Protein AF-A0A356W2C8-F1 (afdb_monomer_lite)

InterPro domains:
  IPR036052 Tryptophan synthase beta chain-like, PALP domain superfamily [G3DSA:3.40.50.1100] (1-47)
  IPR036052 Tryptophan synthase beta chain-like, PALP domain superfamily [SSF53686] (3-50)

Secondary structure (DSSP, 8-state):
-HHHHHHHHTT----------S-SGGGTTTTT-HHHHHHTT---HHHHHHHH--

Radius of gyration: 15.57 Å; chains: 1; bounding box: 36×18×36 Å

Structure (mmCIF, N/CA/C/O backbone):
data_AF-A0A356W2C8-F1
#
_entry.id   AF-A0A356W2C8-F1
#
loop_
_atom_site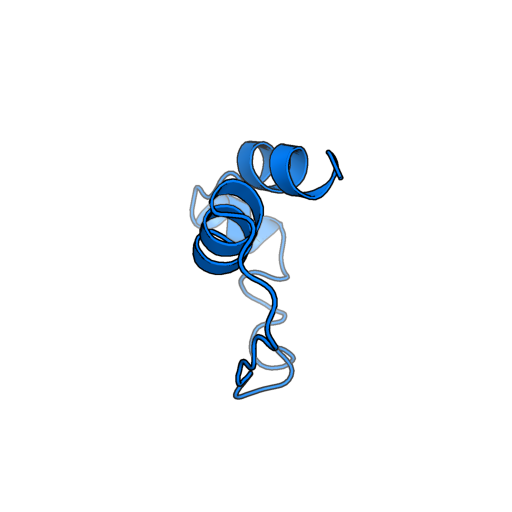.group_PDB
_atom_site.id
_atom_site.type_symbol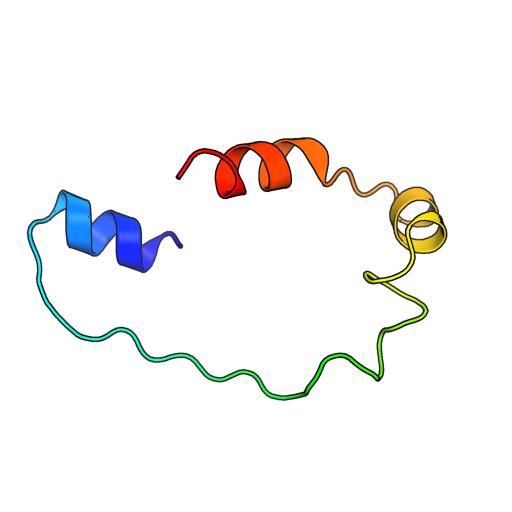
_atom_site.label_atom_id
_atom_site.label_alt_id
_atom_site.label_comp_id
_atom_site.label_asym_id
_atom_site.label_entity_id
_atom_site.label_seq_id
_atom_site.pdbx_PDB_ins_code
_atom_site.Cartn_x
_atom_site.Cartn_y
_atom_site.Cartn_z
_atom_site.occupancy
_atom_site.B_iso_or_equiv
_atom_site.auth_seq_id
_atom_site.auth_comp_id
_atom_site.auth_asym_id
_atom_site.auth_atom_id
_atom_site.pdbx_PDB_model_num
ATOM 1 N N . LEU A 1 1 ? -7.633 1.075 2.959 1.00 78.62 1 LEU A N 1
ATOM 2 C CA . LEU A 1 1 ? -8.582 2.032 3.589 1.00 78.62 1 LEU A CA 1
ATOM 3 C C . LEU A 1 1 ? -9.969 1.446 3.880 1.00 78.62 1 LEU A C 1
ATOM 5 O O . LEU A 1 1 ? -10.700 2.056 4.647 1.00 78.62 1 LEU A O 1
ATOM 9 N N . THR A 1 2 ? -10.351 0.298 3.306 1.00 89.38 2 THR A N 1
ATOM 10 C CA . THR A 1 2 ? -11.695 -0.297 3.450 1.00 89.38 2 THR A CA 1
ATOM 11 C C . THR A 1 2 ? -12.168 -0.413 4.900 1.00 89.38 2 THR A C 1
ATOM 13 O O . THR A 1 2 ? -13.200 0.156 5.224 1.00 89.38 2 THR A O 1
ATOM 16 N N . LEU A 1 3 ? -11.360 -1.000 5.790 1.00 92.38 3 LEU A N 1
ATOM 17 C CA . LEU A 1 3 ? -11.708 -1.134 7.210 1.00 92.38 3 LEU A CA 1
ATOM 18 C C . LEU A 1 3 ? -11.992 0.216 7.892 1.00 92.38 3 LEU A C 1
ATOM 20 O O . LEU A 1 3 ? -12.979 0.364 8.600 1.00 92.38 3 LEU A O 1
ATOM 24 N N . MET A 1 4 ? -11.146 1.224 7.661 1.00 93.12 4 MET A N 1
ATOM 25 C CA . MET A 1 4 ? -11.342 2.561 8.239 1.00 93.12 4 MET A CA 1
ATOM 26 C C . MET A 1 4 ? -12.621 3.224 7.711 1.00 93.12 4 MET A C 1
ATOM 28 O O . MET A 1 4 ? -13.316 3.901 8.467 1.00 93.12 4 MET A O 1
ATOM 32 N N . ARG A 1 5 ? -12.954 3.017 6.427 1.00 92.56 5 ARG A N 1
ATOM 33 C CA . ARG A 1 5 ? -14.218 3.492 5.843 1.00 92.56 5 ARG A CA 1
ATOM 34 C C . ARG A 1 5 ? -15.417 2.807 6.490 1.00 92.56 5 ARG A C 1
ATOM 36 O O . ARG A 1 5 ? -16.326 3.500 6.917 1.00 92.56 5 ARG A O 1
ATOM 43 N N . GLU A 1 6 ? -15.387 1.485 6.621 1.00 96.12 6 GLU A N 1
ATOM 44 C CA . GLU A 1 6 ? -16.458 0.716 7.266 1.00 96.12 6 GLU A CA 1
ATOM 45 C C . GLU A 1 6 ? -16.663 1.138 8.725 1.00 96.12 6 GLU A C 1
ATOM 47 O O . GLU A 1 6 ? -17.794 1.346 9.153 1.00 96.12 6 GLU A O 1
ATOM 52 N N . MET A 1 7 ? -15.575 1.332 9.481 1.00 96.94 7 MET A N 1
ATOM 53 C CA . MET A 1 7 ? -15.644 1.830 10.858 1.00 96.94 7 MET A CA 1
ATOM 54 C C . MET A 1 7 ? -16.309 3.205 10.933 1.00 96.94 7 MET A C 1
ATOM 56 O O . MET A 1 7 ? -17.184 3.414 11.772 1.00 96.94 7 MET A O 1
ATOM 60 N N . ARG A 1 8 ? -15.933 4.127 10.042 1.00 95.00 8 ARG A N 1
ATOM 61 C CA . ARG A 1 8 ? -16.540 5.459 9.963 1.00 95.00 8 ARG A CA 1
ATOM 62 C C . ARG A 1 8 ? -18.022 5.384 9.600 1.00 95.00 8 ARG A C 1
ATOM 64 O O . ARG A 1 8 ? -18.833 6.008 10.276 1.00 95.00 8 ARG A O 1
ATOM 71 N N . ASP A 1 9 ? -18.365 4.633 8.559 1.00 97.12 9 ASP A N 1
ATOM 72 C CA . ASP A 1 9 ? -19.736 4.527 8.051 1.00 97.12 9 ASP A CA 1
ATOM 73 C C . ASP A 1 9 ? -20.660 3.856 9.097 1.00 97.12 9 ASP A C 1
ATOM 75 O O . ASP A 1 9 ? -21.842 4.180 9.184 1.00 97.12 9 ASP A O 1
ATOM 79 N N . ALA A 1 10 ? -20.108 2.994 9.961 1.00 97.75 10 ALA A N 1
ATOM 80 C CA . ALA A 1 10 ? -20.798 2.387 11.101 1.00 97.75 10 ALA A CA 1
ATOM 81 C C . ALA A 1 10 ? -20.750 3.219 12.405 1.00 97.75 10 ALA A C 1
ATOM 83 O O . ALA A 1 10 ? -21.217 2.746 13.441 1.00 97.75 10 ALA A O 1
ATOM 84 N N . GLY A 1 11 ? -20.151 4.417 12.404 1.00 98.00 11 GLY A N 1
ATOM 85 C CA . GLY A 1 11 ? -20.003 5.254 13.605 1.00 98.00 11 GLY A CA 1
ATOM 86 C C . GLY A 1 11 ? -19.131 4.637 14.711 1.00 98.00 11 GLY A C 1
ATOM 87 O O . GLY A 1 11 ? -19.257 4.999 15.881 1.00 98.00 11 GLY A O 1
ATOM 88 N N . LYS A 1 12 ? -18.256 3.684 14.369 1.00 98.25 12 LYS A N 1
ATOM 89 C CA . LYS A 1 12 ? -17.440 2.921 15.319 1.00 98.25 12 LYS A CA 1
ATOM 90 C C . LYS A 1 12 ? -16.069 3.566 15.521 1.00 98.25 12 LYS A C 1
ATOM 92 O O . LYS A 1 12 ? -15.225 3.553 14.629 1.00 98.25 12 LYS A O 1
ATOM 97 N N . ALA A 1 13 ? -15.821 4.052 16.734 1.00 97.06 13 ALA A N 1
ATOM 98 C CA . ALA A 1 13 ? -14.513 4.561 17.139 1.00 97.06 13 ALA A CA 1
ATOM 99 C C . ALA A 1 13 ? -13.547 3.429 17.541 1.00 97.06 13 ALA A C 1
ATOM 101 O O . ALA A 1 13 ? -13.962 2.377 18.033 1.00 97.06 13 ALA A O 1
ATOM 102 N N . GLY A 1 14 ? -12.245 3.659 17.354 1.00 95.88 14 GLY A N 1
ATOM 103 C CA . GLY A 1 14 ? -11.179 2.746 17.765 1.00 95.88 14 GLY A CA 1
ATOM 104 C C . GLY A 1 14 ? -9.867 3.001 17.024 1.00 95.88 14 GLY A C 1
ATOM 105 O O . GLY A 1 14 ? -9.841 3.707 16.017 1.00 95.88 14 GLY A O 1
ATOM 106 N N . SER A 1 15 ? -8.779 2.412 17.520 1.00 96.19 15 SER A N 1
ATOM 107 C CA . SER A 1 15 ? -7.462 2.498 16.883 1.00 96.19 15 SER A CA 1
ATOM 108 C C . SER A 1 15 ? -7.312 1.451 15.783 1.00 96.19 15 SER A C 1
ATOM 110 O O . SER A 1 15 ? -7.693 0.295 15.962 1.00 96.19 15 SER A O 1
ATOM 112 N N . VAL A 1 16 ? -6.693 1.840 14.668 1.00 94.50 16 VAL A N 1
ATOM 113 C CA . VAL A 1 16 ? -6.250 0.911 13.623 1.00 94.50 16 VAL A CA 1
ATOM 114 C C . VAL A 1 16 ? -4.731 0.837 13.671 1.00 94.50 16 VAL A C 1
ATOM 116 O O . VAL A 1 16 ? -4.058 1.856 13.542 1.00 94.50 16 VAL A O 1
ATOM 119 N N . ALA A 1 17 ? -4.200 -0.367 13.856 1.00 95.44 17 ALA A N 1
ATOM 120 C CA . ALA A 1 17 ? -2.770 -0.635 13.807 1.00 95.44 17 ALA A CA 1
ATOM 121 C C . ALA A 1 17 ? -2.433 -1.410 12.530 1.00 95.44 17 ALA A C 1
ATOM 123 O O . ALA A 1 17 ? -3.206 -2.258 12.084 1.00 95.44 17 ALA A O 1
ATOM 124 N N . THR A 1 18 ? -1.274 -1.115 11.949 1.00 94.12 18 THR A N 1
ATOM 125 C CA . THR A 1 18 ? -0.727 -1.830 10.794 1.00 94.12 18 THR A CA 1
ATOM 126 C C . THR A 1 18 ? 0.770 -2.027 10.986 1.00 94.12 18 THR A C 1
ATOM 128 O O . THR A 1 18 ? 1.405 -1.280 11.730 1.00 94.12 18 THR A O 1
ATOM 131 N N . LEU A 1 19 ? 1.326 -3.024 10.307 1.00 94.81 19 LEU A N 1
ATOM 132 C CA . LEU A 1 19 ? 2.758 -3.290 10.264 1.00 94.81 19 LEU A CA 1
ATOM 133 C C . LEU A 1 19 ? 3.256 -3.069 8.837 1.00 94.81 19 LEU A C 1
ATOM 135 O O . LEU A 1 19 ? 2.646 -3.558 7.888 1.00 94.81 19 LEU A O 1
ATOM 139 N N . ILE A 1 20 ? 4.361 -2.342 8.703 1.00 94.56 20 ILE A N 1
ATOM 140 C CA . ILE A 1 20 ? 5.113 -2.221 7.455 1.00 94.56 20 ILE A CA 1
ATOM 141 C C . ILE A 1 20 ? 6.463 -2.888 7.703 1.00 94.56 20 ILE A C 1
ATOM 143 O O . ILE A 1 20 ? 7.144 -2.561 8.673 1.00 94.56 20 ILE A O 1
ATOM 147 N N . CYS A 1 21 ? 6.796 -3.875 6.875 1.00 93.81 21 CYS A N 1
ATOM 148 C CA . CYS A 1 21 ? 7.903 -4.795 7.135 1.00 93.81 21 CYS A CA 1
ATOM 149 C C . CYS A 1 21 ? 9.269 -4.283 6.656 1.00 93.81 21 CYS A C 1
ATOM 151 O O . CYS A 1 21 ? 10.289 -4.811 7.092 1.00 93.81 21 CYS A O 1
ATOM 153 N N . ASP A 1 22 ? 9.302 -3.286 5.772 1.00 94.69 22 ASP A N 1
ATOM 154 C CA . ASP A 1 22 ? 10.528 -2.673 5.258 1.00 94.69 22 ASP A CA 1
ATOM 155 C C . ASP A 1 22 ? 10.296 -1.203 4.852 1.00 94.69 22 ASP A C 1
ATOM 157 O O . ASP A 1 22 ? 9.156 -0.736 4.810 1.00 94.69 22 ASP A O 1
ATOM 161 N N . GLY A 1 23 ? 11.379 -0.456 4.614 1.00 93.50 23 GLY A N 1
ATOM 162 C CA . GLY A 1 23 ? 11.338 0.971 4.273 1.00 93.50 23 GLY A CA 1
ATOM 163 C C . GLY A 1 23 ? 11.129 1.278 2.785 1.00 93.50 23 GLY A C 1
ATOM 164 O O . GLY A 1 23 ? 11.014 2.449 2.418 1.00 93.50 23 GLY A O 1
ATOM 165 N N . GLY A 1 24 ? 11.046 0.262 1.922 1.00 93.75 24 GLY A N 1
ATOM 166 C CA . GLY A 1 24 ? 10.830 0.419 0.485 1.00 93.75 24 GLY A CA 1
ATOM 167 C C . GLY A 1 24 ? 12.093 0.633 -0.362 1.00 93.75 24 GLY A C 1
ATOM 168 O O . GLY A 1 24 ? 12.033 0.506 -1.586 1.00 93.75 24 GLY A O 1
ATOM 169 N N . GLU A 1 25 ? 13.253 0.903 0.241 1.00 96.69 25 GLU A N 1
ATOM 170 C CA . GLU A 1 25 ? 14.513 1.218 -0.454 1.00 96.69 25 GLU A CA 1
ATOM 171 C C . GLU A 1 25 ? 15.007 0.092 -1.375 1.00 96.69 25 GLU A C 1
ATOM 173 O O . GLU A 1 25 ? 15.714 0.329 -2.353 1.00 96.69 25 GLU A O 1
ATOM 178 N N . ARG A 1 26 ? 14.587 -1.143 -1.097 1.00 95.44 26 ARG A N 1
ATOM 179 C CA . ARG A 1 26 ? 14.904 -2.329 -1.901 1.00 95.44 26 ARG A CA 1
ATOM 180 C C . ARG A 1 26 ? 14.157 -2.378 -3.235 1.00 95.44 26 ARG A C 1
ATOM 182 O O . ARG A 1 26 ? 14.469 -3.236 -4.051 1.00 95.44 26 ARG A O 1
ATOM 189 N N . TYR A 1 27 ? 13.177 -1.500 -3.434 1.00 96.06 27 TYR A N 1
ATOM 190 C CA . TYR A 1 27 ? 12.256 -1.520 -4.570 1.00 96.06 27 TYR A CA 1
ATOM 191 C C . TYR A 1 27 ? 12.341 -0.251 -5.425 1.00 96.06 27 TYR A C 1
ATOM 193 O O . TYR A 1 27 ? 11.448 -0.006 -6.241 1.00 96.06 27 TYR A O 1
ATOM 201 N N . LEU A 1 28 ? 13.385 0.568 -5.244 1.00 97.25 28 LEU A N 1
ATOM 202 C CA . LEU A 1 28 ? 13.556 1.852 -5.938 1.00 97.25 28 LEU A CA 1
ATOM 203 C C . LEU A 1 28 ? 13.532 1.727 -7.469 1.00 97.25 28 LEU A C 1
ATOM 205 O O . LEU A 1 28 ? 13.084 2.639 -8.160 1.00 97.25 28 LEU A O 1
ATOM 209 N N . ASP A 1 29 ? 13.978 0.593 -7.996 1.00 97.06 2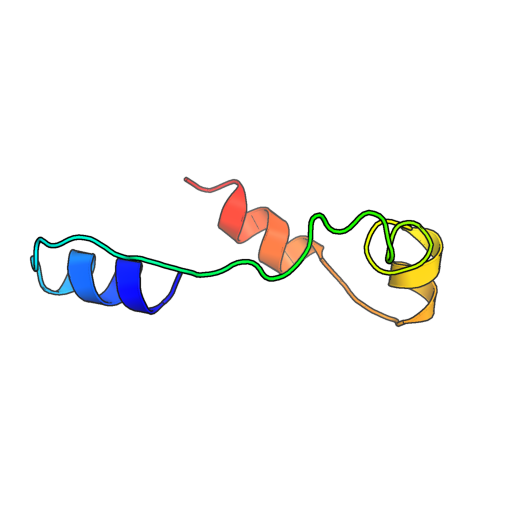9 ASP A N 1
ATOM 210 C CA . ASP A 1 29 ? 13.994 0.255 -9.418 1.00 97.06 29 ASP A CA 1
ATOM 211 C C . ASP A 1 29 ? 12.689 -0.396 -9.922 1.00 97.06 29 ASP A C 1
ATOM 213 O O . ASP A 1 29 ? 12.563 -0.647 -11.121 1.00 97.06 29 ASP A O 1
ATOM 217 N N . THR A 1 30 ? 11.704 -0.616 -9.040 1.00 96.50 30 THR A N 1
ATOM 218 C CA . THR A 1 30 ? 10.394 -1.212 -9.363 1.00 96.50 30 THR A CA 1
ATOM 219 C C . THR A 1 30 ? 9.249 -0.199 -9.255 1.00 96.50 30 THR A C 1
ATOM 221 O O . THR A 1 30 ? 9.205 0.749 -10.026 1.00 96.50 30 THR A O 1
ATOM 224 N N . TYR A 1 31 ? 8.308 -0.341 -8.318 1.00 94.06 31 TYR A N 1
ATOM 225 C CA . TYR A 1 31 ? 7.116 0.508 -8.214 1.00 94.06 31 TYR A CA 1
ATOM 226 C C . TYR A 1 31 ? 7.408 1.967 -7.806 1.00 94.06 31 TYR A C 1
ATOM 228 O O . TYR A 1 31 ? 6.499 2.793 -7.819 1.00 94.06 31 TYR A O 1
ATOM 236 N N . TYR A 1 32 ? 8.655 2.313 -7.472 1.00 94.06 32 TYR A N 1
ATOM 237 C CA . TYR A 1 32 ? 9.115 3.707 -7.373 1.00 94.06 32 TYR A CA 1
ATOM 238 C C . TYR A 1 32 ? 9.591 4.284 -8.717 1.00 94.06 32 TYR A C 1
ATOM 240 O O . TYR A 1 32 ? 9.715 5.500 -8.863 1.00 94.06 32 TYR A O 1
ATOM 248 N N . ASN A 1 33 ? 9.837 3.432 -9.711 1.00 97.19 33 ASN A N 1
ATOM 249 C CA . ASN A 1 33 ? 10.284 3.797 -11.044 1.00 97.19 33 ASN A CA 1
ATOM 250 C C . ASN A 1 33 ? 9.097 3.843 -12.021 1.00 97.19 33 ASN A C 1
ATOM 252 O O . ASN A 1 33 ? 8.469 2.833 -12.342 1.00 97.19 33 ASN A O 1
ATOM 256 N N . SER A 1 34 ? 8.820 5.033 -12.557 1.00 95.81 34 SER A N 1
ATOM 257 C CA . SER A 1 34 ? 7.713 5.239 -13.498 1.00 95.81 34 SER A CA 1
ATOM 258 C C . SER A 1 34 ? 7.833 4.445 -14.805 1.00 95.81 34 SER A C 1
ATOM 260 O O . SER A 1 34 ? 6.808 4.074 -1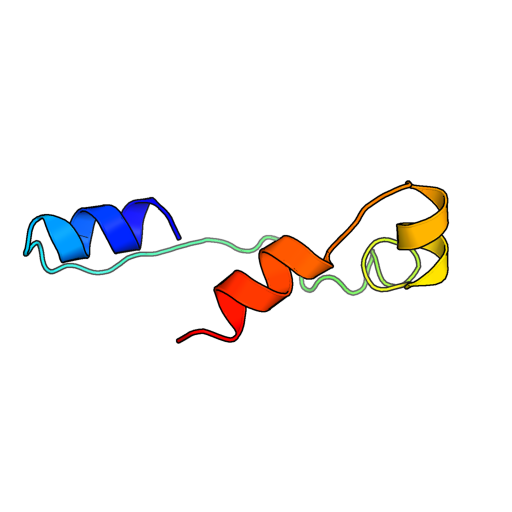5.375 1.00 95.81 34 SER A O 1
ATOM 262 N N . ASP A 1 35 ? 9.044 4.147 -15.278 1.00 97.62 35 ASP A N 1
ATOM 263 C CA . ASP A 1 35 ? 9.224 3.362 -16.502 1.00 97.62 35 ASP A CA 1
ATOM 264 C C . ASP A 1 35 ? 8.980 1.878 -16.250 1.00 97.62 35 ASP A C 1
ATOM 266 O O . ASP A 1 35 ? 8.364 1.210 -17.081 1.00 97.62 35 ASP A O 1
ATOM 270 N N . TRP A 1 36 ? 9.355 1.381 -15.069 1.00 98.12 36 TRP A N 1
ATOM 271 C CA . TRP A 1 36 ? 8.987 0.035 -14.642 1.00 98.12 36 TRP A CA 1
ATOM 272 C C . TRP A 1 36 ? 7.465 -0.105 -14.532 1.00 98.12 36 TRP A C 1
ATOM 274 O O . TRP A 1 36 ? 6.904 -1.048 -15.083 1.00 98.12 36 TRP A O 1
ATOM 284 N N . ILE A 1 37 ? 6.780 0.867 -13.916 1.00 97.44 37 ILE A N 1
ATOM 285 C CA . ILE A 1 37 ? 5.308 0.893 -13.812 1.00 97.44 37 ILE A CA 1
ATOM 286 C C . ILE A 1 37 ? 4.654 0.799 -15.199 1.00 97.44 37 ILE A C 1
ATOM 288 O O . ILE A 1 37 ? 3.775 -0.041 -15.408 1.00 97.44 37 ILE A O 1
ATOM 292 N N . LYS A 1 38 ? 5.108 1.616 -16.161 1.00 97.12 38 LYS A N 1
ATOM 293 C CA . LYS A 1 38 ? 4.619 1.568 -17.550 1.00 97.12 38 LY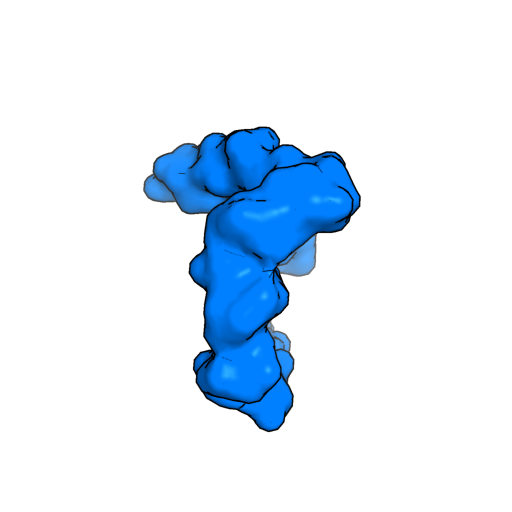S A CA 1
ATOM 294 C C . LYS A 1 38 ? 4.889 0.210 -18.195 1.00 97.12 38 LYS A C 1
ATOM 296 O O . LYS A 1 38 ? 4.002 -0.330 -18.848 1.00 97.12 38 LYS A O 1
ATOM 301 N N . ALA A 1 39 ? 6.084 -0.349 -17.999 1.00 98.06 39 ALA A N 1
ATOM 302 C CA . ALA A 1 39 ? 6.455 -1.656 -18.537 1.00 98.06 39 ALA A CA 1
ATOM 303 C C . ALA A 1 39 ? 5.603 -2.799 -17.954 1.00 98.06 39 ALA A C 1
ATOM 305 O O . ALA A 1 39 ? 5.337 -3.769 -18.658 1.00 98.06 39 ALA A O 1
ATOM 306 N N . GLN A 1 40 ? 5.131 -2.673 -16.707 1.00 98.12 40 GLN A N 1
ATOM 307 C CA . GLN A 1 40 ? 4.172 -3.607 -16.102 1.00 98.12 40 GLN A CA 1
ATOM 308 C C . GLN A 1 40 ? 2.717 -3.378 -16.555 1.00 98.12 40 GLN A C 1
ATOM 310 O O . GLN A 1 40 ? 1.834 -4.139 -16.167 1.00 98.12 40 GLN A O 1
ATOM 315 N N . GLY A 1 41 ? 2.437 -2.333 -17.345 1.00 97.62 41 GLY A N 1
ATOM 316 C CA . GLY A 1 41 ? 1.078 -1.988 -17.774 1.00 97.62 41 GLY A CA 1
ATOM 317 C C . GLY A 1 41 ? 0.174 -1.507 -16.633 1.00 97.62 41 GLY A C 1
ATOM 318 O O . GLY A 1 41 ? -1.046 -1.633 -16.724 1.00 97.62 41 GLY A O 1
ATOM 319 N N . LEU A 1 42 ? 0.755 -0.989 -15.548 1.00 97.44 42 LEU A N 1
ATOM 320 C CA . LEU A 1 42 ? 0.010 -0.529 -14.377 1.00 97.44 42 LEU A CA 1
ATOM 321 C C . LEU A 1 42 ? -0.413 0.936 -14.542 1.00 97.44 42 LEU A C 1
ATOM 323 O O . LEU A 1 42 ? 0.425 1.812 -14.753 1.00 97.44 42 LEU A O 1
ATOM 327 N N . ASP A 1 43 ? -1.709 1.211 -14.376 1.00 95.44 43 ASP A N 1
ATOM 328 C CA . ASP A 1 43 ? -2.247 2.572 -14.299 1.00 95.44 43 ASP A CA 1
ATOM 329 C C . ASP A 1 43 ? -2.531 2.967 -12.843 1.00 95.44 43 ASP A C 1
ATOM 331 O O . ASP A 1 43 ? -3.375 2.382 -12.159 1.00 95.44 43 ASP A O 1
ATOM 335 N N . LEU A 1 44 ? -1.814 3.987 -12.369 1.00 94.81 44 LEU A N 1
ATOM 336 C CA . LEU A 1 44 ? -1.958 4.521 -11.015 1.00 94.81 44 LEU A CA 1
ATOM 337 C C . LEU A 1 44 ? -2.981 5.661 -10.926 1.00 94.81 44 LEU A C 1
ATOM 339 O O . LEU A 1 44 ? -3.403 6.005 -9.819 1.00 94.81 44 LEU A O 1
ATOM 343 N N . ALA A 1 45 ? -3.387 6.253 -12.053 1.00 94.06 45 AL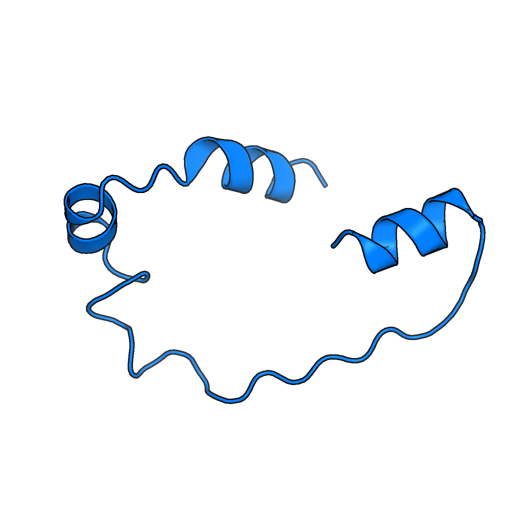A A N 1
ATOM 344 C CA . ALA A 1 45 ? -4.276 7.411 -12.090 1.00 94.06 45 ALA A CA 1
ATOM 345 C C . ALA A 1 45 ? -5.587 7.236 -11.293 1.00 94.06 45 ALA A C 1
ATOM 347 O O . ALA A 1 45 ? -5.890 8.132 -10.491 1.00 94.06 45 ALA A O 1
ATOM 348 N N . PRO A 1 46 ? -6.345 6.123 -11.413 1.00 92.69 46 PRO A N 1
ATOM 349 C CA . PRO A 1 46 ? -7.597 5.970 -10.668 1.00 92.69 46 PRO A CA 1
ATOM 350 C C . PRO A 1 46 ? -7.371 5.959 -9.149 1.00 92.69 46 PRO A C 1
ATOM 352 O O . PRO A 1 46 ? -8.118 6.586 -8.397 1.00 92.69 46 PRO A O 1
ATOM 355 N N . TYR A 1 47 ? -6.296 5.319 -8.688 1.00 91.06 47 TYR A N 1
ATOM 356 C CA . TYR A 1 47 ? -5.973 5.217 -7.264 1.00 91.06 47 TYR A CA 1
ATOM 357 C C . TYR A 1 47 ? -5.437 6.535 -6.696 1.00 91.06 47 TYR A C 1
ATOM 359 O O . TYR A 1 47 ? -5.795 6.928 -5.585 1.00 91.06 47 TYR A O 1
ATOM 367 N N . LEU A 1 48 ? -4.623 7.260 -7.471 1.00 91.88 48 LEU A N 1
ATOM 368 C CA . LEU A 1 48 ? -4.127 8.583 -7.087 1.00 91.88 48 LEU A CA 1
ATOM 369 C C . LEU A 1 48 ? -5.263 9.601 -6.961 1.00 91.88 48 LEU A C 1
ATOM 371 O O . LEU A 1 48 ? -5.230 10.429 -6.052 1.00 91.88 48 LEU A O 1
ATOM 375 N N . SER A 1 49 ? -6.265 9.539 -7.840 1.00 91.69 49 SER A N 1
ATOM 376 C CA . SER A 1 49 ? -7.455 10.390 -7.739 1.00 91.69 49 SER A CA 1
ATOM 377 C C . SER A 1 49 ? -8.203 10.142 -6.426 1.00 91.69 49 SER A C 1
ATOM 379 O O . SER A 1 49 ? -8.501 11.093 -5.705 1.00 91.69 49 SER A O 1
ATOM 381 N N . GLN A 1 50 ? -8.411 8.873 -6.063 1.00 87.25 50 GLN A N 1
ATOM 382 C CA . GLN A 1 50 ? -9.073 8.503 -4.813 1.00 87.25 50 GLN A CA 1
ATOM 383 C C . GLN A 1 50 ? -8.301 8.970 -3.565 1.00 87.25 50 GLN A C 1
ATOM 385 O O . GLN A 1 50 ? -8.922 9.373 -2.585 1.00 87.25 50 GLN A O 1
ATOM 390 N N . LEU A 1 51 ? -6.964 8.923 -3.585 1.00 87.19 51 LEU A N 1
ATOM 391 C CA . LEU A 1 51 ? -6.129 9.343 -2.451 1.00 87.19 51 LEU A CA 1
ATOM 392 C C . LEU A 1 51 ? -6.026 10.866 -2.298 1.00 87.19 51 LEU A C 1
ATOM 394 O O . LEU A 1 51 ? -5.894 11.350 -1.179 1.00 87.19 51 LEU A O 1
ATOM 398 N N . LYS A 1 52 ? -6.080 11.620 -3.402 1.00 86.12 52 LYS A N 1
ATOM 399 C CA . LYS A 1 52 ? -6.031 13.093 -3.390 1.00 86.12 52 LYS A CA 1
ATOM 400 C C . LYS A 1 52 ? -7.363 13.743 -3.002 1.00 86.12 52 LYS A C 1
ATOM 402 O O . LYS A 1 52 ? -7.373 14.926 -2.694 1.00 86.12 52 LYS A O 1
ATOM 407 N N . GLY A 1 53 ? -8.471 13.002 -3.059 1.00 66.75 53 GLY A N 1
ATOM 408 C CA . GLY A 1 53 ? -9.823 13.488 -2.764 1.00 66.75 53 GLY A CA 1
ATOM 409 C C . GLY A 1 53 ? -10.217 13.488 -1.280 1.00 66.75 53 GLY A C 1
ATOM 410 O O . GLY A 1 53 ? -11.406 13.352 -0.997 1.00 66.75 53 GLY A O 1
ATOM 411 N N . ALA A 1 54 ? -9.251 13.582 -0.359 1.00 50.53 54 ALA A N 1
ATOM 412 C CA . ALA A 1 54 ? -9.468 13.707 1.085 1.00 50.53 54 ALA A CA 1
ATOM 413 C C . ALA A 1 54 ? -9.178 15.134 1.561 1.00 50.53 54 ALA A C 1
ATOM 415 O O . ALA A 1 54 ? -8.128 15.678 1.150 1.00 50.53 54 ALA A O 1
#

pLDDT: mean 93.23, std 7.81, range [50.53, 98.25]

Foldseek 3Di:
DVVVVVCVVVVHDDDDDDDDDDDCPVQCVDPVDPVNCVVVVHDCVVVVVVVVPD

Organism: NCBI:txid1280948

Sequence (54 aa):
LTLMREMRDAGKAGSVATLICDGGERYLDTYYNSDWIKAQGLDLAPYLSQLKGA